Protein AF-A0A1H0A347-F1 (afdb_monomer_lite)

Radius of gyration: 24.89 Å; chains: 1; bounding box: 46×37×65 Å

Structure (mmCIF, N/CA/C/O backbone):
data_AF-A0A1H0A347-F1
#
_entry.id   AF-A0A1H0A347-F1
#
loop_
_atom_site.group_PDB
_atom_site.id
_atom_site.type_symbol
_atom_site.label_atom_id
_atom_site.label_alt_id
_atom_site.label_comp_id
_atom_site.label_asym_id
_atom_site.label_entity_id
_atom_site.label_seq_id
_atom_site.pdbx_PDB_ins_code
_atom_site.Cartn_x
_atom_site.Cartn_y
_atom_site.Cartn_z
_atom_site.occupancy
_atom_site.B_iso_or_equiv
_atom_site.auth_seq_id
_atom_site.auth_comp_id
_atom_site.auth_asym_id
_atom_site.auth_atom_id
_atom_site.pdbx_PDB_model_num
ATOM 1 N N . MET A 1 1 ? -10.000 11.578 12.799 1.00 74.50 1 MET A N 1
ATOM 2 C CA . MET A 1 1 ? -9.187 10.339 12.865 1.00 74.50 1 MET A CA 1
ATOM 3 C C . MET A 1 1 ? -9.348 9.584 11.555 1.00 74.50 1 MET A C 1
ATOM 5 O O . MET A 1 1 ? -10.480 9.392 11.143 1.00 74.50 1 MET A O 1
ATOM 9 N N . LEU A 1 2 ? -8.252 9.202 10.892 1.00 88.19 2 LEU A N 1
ATOM 10 C CA . LEU A 1 2 ? -8.275 8.526 9.584 1.00 88.19 2 LEU A CA 1
ATOM 11 C C . LEU A 1 2 ? -8.613 7.029 9.725 1.00 88.19 2 LEU A C 1
ATOM 13 O O . LEU A 1 2 ? -7.996 6.345 10.544 1.00 88.19 2 LEU A O 1
ATOM 17 N N . ALA A 1 3 ? -9.579 6.513 8.967 1.00 96.00 3 ALA A N 1
ATOM 18 C CA . ALA A 1 3 ? -9.931 5.091 8.987 1.00 96.00 3 ALA A CA 1
ATOM 19 C C . ALA A 1 3 ? -9.010 4.288 8.041 1.00 96.00 3 ALA A C 1
ATOM 21 O O . ALA A 1 3 ? -8.886 4.684 6.884 1.00 96.00 3 ALA A O 1
ATOM 22 N N . PRO A 1 4 ? -8.393 3.167 8.475 1.00 97.06 4 PRO A N 1
ATOM 23 C CA . PRO A 1 4 ? -7.560 2.333 7.599 1.00 97.06 4 PRO A CA 1
ATOM 24 C C . PRO A 1 4 ? -8.274 1.881 6.320 1.00 97.06 4 PRO A C 1
ATOM 26 O O . PRO A 1 4 ? -7.705 1.993 5.243 1.00 97.06 4 PRO A O 1
ATOM 29 N N . ALA A 1 5 ? -9.549 1.488 6.420 1.00 97.19 5 ALA A N 1
ATOM 30 C CA . ALA A 1 5 ? -10.352 1.064 5.270 1.00 97.19 5 ALA A CA 1
ATOM 31 C C . ALA A 1 5 ? -10.533 2.174 4.222 1.00 97.19 5 ALA A C 1
ATOM 33 O O . ALA A 1 5 ? -10.570 1.904 3.028 1.00 97.19 5 ALA A O 1
ATOM 34 N N . PHE A 1 6 ? -10.589 3.440 4.655 1.00 96.56 6 PHE A N 1
ATOM 35 C CA . PHE A 1 6 ? -10.655 4.567 3.726 1.00 96.56 6 PHE A CA 1
ATOM 36 C C . PHE A 1 6 ? -9.334 4.760 2.969 1.00 96.56 6 PHE A C 1
ATOM 38 O O . PHE A 1 6 ? -9.351 5.060 1.781 1.00 96.56 6 PHE A O 1
ATOM 45 N N . VAL A 1 7 ? -8.190 4.565 3.633 1.00 96.62 7 VAL A N 1
ATOM 46 C CA . VAL A 1 7 ? -6.869 4.660 2.985 1.00 96.62 7 VAL A CA 1
ATOM 47 C C . VAL A 1 7 ? -6.647 3.498 2.018 1.00 96.62 7 VAL A C 1
ATOM 49 O O . VAL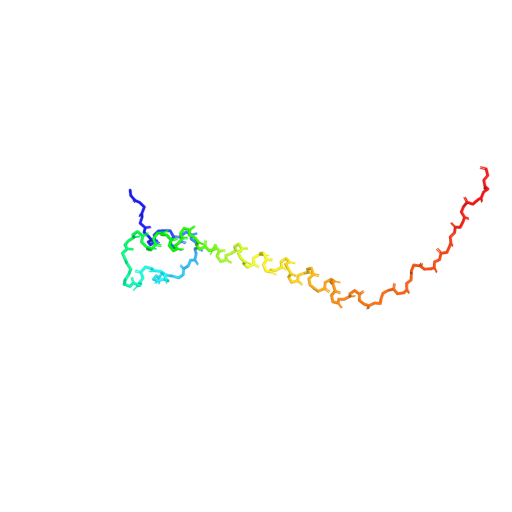 A 1 7 ? -6.140 3.712 0.925 1.00 96.62 7 VAL A O 1
ATOM 52 N N . GLU A 1 8 ? -7.055 2.289 2.399 1.00 97.12 8 GLU A N 1
ATOM 53 C CA . GLU A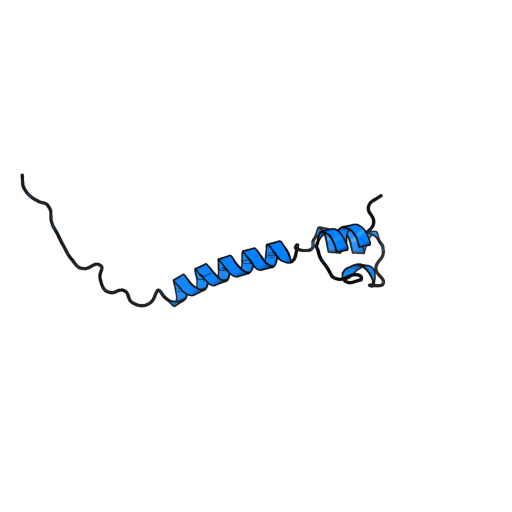 1 8 ? -7.036 1.104 1.535 1.00 97.12 8 GLU A CA 1
ATOM 54 C C . GLU A 1 8 ? -7.859 1.327 0.257 1.00 97.12 8 GLU A C 1
ATOM 56 O O . GLU A 1 8 ? -7.344 1.148 -0.846 1.00 97.12 8 GLU A O 1
ATOM 61 N N . TRP A 1 9 ? -9.085 1.844 0.399 1.00 95.75 9 TRP A N 1
ATOM 62 C CA . TRP A 1 9 ? -9.929 2.235 -0.732 1.0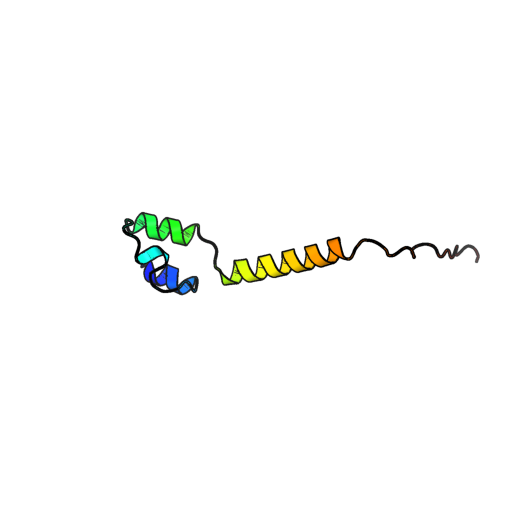0 95.75 9 TRP A CA 1
ATOM 63 C C . TRP A 1 9 ? -9.299 3.339 -1.590 1.00 95.75 9 TRP A C 1
ATOM 65 O O . TRP A 1 9 ? -9.335 3.257 -2.815 1.00 95.75 9 TRP A O 1
ATOM 75 N N . LEU A 1 10 ? -8.687 4.356 -0.972 1.00 96.44 10 LEU A N 1
ATOM 76 C CA . LEU A 1 10 ? -8.041 5.460 -1.693 1.00 96.44 10 LEU A CA 1
ATOM 77 C C . LEU A 1 10 ? -6.881 4.974 -2.574 1.00 96.44 10 LEU A C 1
ATOM 79 O O . LEU A 1 10 ? -6.652 5.524 -3.647 1.00 96.44 10 LEU A O 1
ATOM 83 N N . GLN A 1 11 ? -6.160 3.944 -2.131 1.00 96.38 11 GLN A N 1
ATOM 84 C CA . GLN A 1 11 ? -5.112 3.298 -2.923 1.00 96.38 11 GLN A CA 1
ATOM 85 C C . GLN A 1 11 ? -5.683 2.364 -4.001 1.00 96.38 11 GLN A C 1
ATOM 87 O O . GLN A 1 11 ? -4.928 1.805 -4.784 1.00 96.38 11 GLN A O 1
ATOM 92 N N . GLY A 1 12 ? -7.002 2.172 -4.065 1.00 95.75 12 GLY A N 1
ATOM 93 C CA . GLY A 1 12 ? -7.638 1.234 -4.987 1.00 95.75 12 GLY A CA 1
ATOM 94 C C . GLY A 1 12 ? -7.269 -0.223 -4.706 1.00 95.75 12 GLY A C 1
ATOM 95 O O . GLY A 1 12 ? -7.225 -1.024 -5.637 1.00 95.75 12 GLY A O 1
ATOM 96 N N . LEU A 1 13 ? -6.961 -0.550 -3.449 1.00 96.38 13 LEU A N 1
ATOM 97 C CA . LEU A 1 13 ? -6.793 -1.927 -2.998 1.00 96.38 13 LEU A CA 1
ATOM 98 C C . LEU A 1 13 ? -8.168 -2.575 -2.797 1.00 96.38 13 LEU A C 1
ATOM 100 O O . LEU A 1 13 ? -9.141 -1.901 -2.450 1.00 96.38 13 LEU A O 1
ATOM 104 N N . GLU A 1 14 ? -8.231 -3.892 -2.986 1.00 95.88 14 GLU A N 1
ATOM 105 C CA . GLU A 1 14 ? -9.439 -4.665 -2.695 1.00 95.88 14 GLU A CA 1
ATOM 106 C C . GLU A 1 14 ? -9.784 -4.550 -1.195 1.00 95.88 14 GLU A C 1
ATOM 108 O O . GLU A 1 14 ? -8.871 -4.554 -0.356 1.00 95.88 14 GLU A O 1
ATOM 113 N N . PRO A 1 15 ? -11.072 -4.464 -0.818 1.00 96.69 15 PRO A N 1
ATOM 114 C CA . PRO A 1 15 ? -11.460 -4.398 0.582 1.00 96.69 15 PRO A CA 1
ATOM 115 C C . PRO A 1 15 ? -10.890 -5.565 1.395 1.00 96.69 15 PRO A C 1
ATOM 117 O O . PRO A 1 15 ? -11.029 -6.732 1.034 1.00 96.69 15 PRO A O 1
ATOM 120 N N . GLY A 1 16 ? -10.271 -5.248 2.528 1.00 96.81 16 GLY A N 1
ATOM 121 C CA . GLY A 1 16 ? -9.656 -6.223 3.422 1.00 96.81 16 GLY A CA 1
ATOM 122 C C . GLY A 1 16 ? -8.178 -6.502 3.152 1.00 96.81 16 GLY A C 1
ATOM 123 O O . GLY A 1 16 ? -7.580 -7.226 3.946 1.00 96.81 16 GLY A O 1
ATOM 124 N N . TRP A 1 17 ? -7.562 -5.927 2.112 1.00 96.88 17 TRP A N 1
ATOM 125 C CA . TRP A 1 17 ? -6.167 -6.211 1.738 1.00 96.88 17 TRP A CA 1
ATOM 126 C C . TRP A 1 17 ? -5.169 -6.084 2.903 1.00 96.88 17 TRP A C 1
ATOM 128 O O . TRP A 1 17 ? -4.355 -6.973 3.148 1.00 96.88 17 TRP A O 1
ATOM 138 N N . VAL A 1 18 ? -5.248 -4.988 3.656 1.00 97.31 18 VAL A N 1
ATOM 139 C CA . VAL A 1 18 ? -4.542 -4.766 4.927 1.00 97.31 18 VAL A CA 1
ATOM 140 C C . VAL A 1 18 ? -5.516 -4.843 6.099 1.00 97.31 18 VAL A C 1
ATOM 142 O O . VAL A 1 18 ? -5.153 -5.304 7.183 1.00 97.31 18 VAL A O 1
ATOM 145 N N . THR A 1 19 ? -6.751 -4.380 5.914 1.00 97.44 19 THR A N 1
ATOM 146 C CA . THR A 1 19 ? -7.703 -4.197 7.014 1.00 97.44 19 THR A CA 1
ATOM 147 C C . THR A 1 19 ? -8.307 -5.487 7.565 1.00 97.44 19 THR A C 1
ATOM 149 O O . THR A 1 19 ? -8.764 -5.471 8.709 1.00 97.44 19 THR A O 1
ATOM 152 N N . ALA A 1 20 ? -8.256 -6.607 6.833 1.00 97.81 20 ALA A N 1
ATOM 153 C CA . ALA A 1 20 ? -8.692 -7.916 7.335 1.00 97.81 20 ALA A CA 1
ATOM 154 C C . ALA A 1 20 ? -7.618 -8.641 8.167 1.00 97.81 20 ALA A C 1
ATOM 156 O O . ALA A 1 20 ? -7.898 -9.666 8.789 1.00 97.81 20 ALA A O 1
ATOM 157 N N . LEU A 1 21 ? -6.384 -8.127 8.197 1.00 97.56 21 LEU A N 1
ATOM 158 C CA . LEU A 1 21 ? -5.300 -8.725 8.969 1.00 97.56 21 LEU A CA 1
ATOM 159 C C . LEU A 1 21 ? -5.474 -8.437 10.471 1.00 97.56 21 LEU A C 1
ATOM 161 O O . LEU A 1 21 ? -5.902 -7.337 10.839 1.00 97.56 21 LEU A O 1
ATOM 165 N N . PRO A 1 22 ? -5.065 -9.362 11.365 1.00 97.38 22 PRO A N 1
ATOM 166 C CA . PRO A 1 22 ? -5.128 -9.183 12.817 1.00 97.38 22 PRO A CA 1
ATOM 167 C C . PRO A 1 22 ? -4.015 -8.243 13.322 1.00 97.38 22 PRO A C 1
ATOM 169 O O . PRO A 1 22 ? -3.194 -8.595 14.166 1.00 97.38 22 PRO A O 1
ATOM 172 N N . LEU A 1 23 ? -3.966 -7.032 12.770 1.00 97.12 23 LEU A N 1
ATOM 173 C CA . LEU A 1 23 ? -2.995 -5.989 13.074 1.00 97.12 23 LEU A CA 1
ATOM 174 C C . LEU A 1 23 ? -3.657 -4.854 13.860 1.00 97.12 23 LEU A C 1
ATOM 176 O O . LEU A 1 23 ? -4.793 -4.478 13.558 1.00 97.12 23 LEU A O 1
ATOM 180 N N . PRO A 1 24 ? -2.947 -4.224 14.814 1.00 97.62 24 PRO A N 1
ATOM 181 C CA . PRO A 1 24 ? -3.447 -3.017 15.451 1.00 97.62 24 PRO A CA 1
ATOM 182 C C . PRO A 1 24 ? -3.589 -1.893 14.416 1.00 97.62 24 PRO A C 1
ATOM 184 O O . PRO A 1 24 ? -2.795 -1.783 13.479 1.00 97.62 24 PRO A O 1
ATOM 187 N N . ARG A 1 25 ? -4.561 -0.995 14.619 1.00 96.31 25 ARG A N 1
ATOM 188 C CA . ARG A 1 25 ? -4.865 0.125 13.704 1.00 96.31 25 ARG A CA 1
ATOM 189 C C . ARG A 1 25 ? -3.626 0.915 13.267 1.00 96.31 25 ARG A C 1
ATOM 191 O O . ARG A 1 25 ? -3.508 1.303 12.110 1.00 96.31 25 ARG A O 1
ATOM 198 N N . THR A 1 26 ? -2.710 1.189 14.193 1.00 97.00 26 THR A N 1
ATOM 199 C CA . THR A 1 26 ? -1.473 1.933 13.914 1.00 97.00 26 THR A CA 1
ATOM 200 C C . THR A 1 26 ? -0.535 1.177 12.974 1.00 97.00 26 THR A C 1
ATOM 202 O O . THR A 1 26 ? 0.109 1.808 12.139 1.00 97.00 26 THR A O 1
ATOM 205 N N . ALA A 1 27 ? -0.481 -0.154 13.064 1.00 97.94 27 ALA A N 1
ATOM 206 C CA . ALA A 1 27 ? 0.282 -0.989 12.142 1.00 97.94 27 ALA A CA 1
ATOM 207 C C . ALA A 1 27 ? -0.378 -1.046 10.760 1.00 97.94 27 ALA A C 1
ATOM 209 O O . ALA A 1 27 ? 0.329 -0.922 9.767 1.00 97.94 27 ALA A O 1
ATOM 210 N N . GLN A 1 28 ? -1.712 -1.127 10.684 1.00 97.81 28 GLN A N 1
ATOM 211 C CA . GLN A 1 28 ? -2.431 -1.061 9.404 1.00 97.81 28 GLN A CA 1
ATOM 212 C C . GLN A 1 28 ? -2.159 0.261 8.673 1.00 97.81 28 GLN A C 1
ATOM 214 O O . GLN A 1 28 ? -1.792 0.262 7.504 1.00 97.81 28 GLN A O 1
ATOM 219 N N . LEU A 1 29 ? -2.262 1.396 9.374 1.00 97.56 29 LEU A N 1
ATOM 220 C CA . LEU A 1 29 ? -1.972 2.708 8.785 1.00 97.56 29 LEU A CA 1
ATOM 221 C C . LEU A 1 29 ? -0.505 2.865 8.385 1.00 97.56 29 LEU A C 1
ATOM 223 O O . LEU A 1 29 ? -0.226 3.519 7.388 1.00 97.56 29 LEU A O 1
ATOM 227 N N . ARG A 1 30 ? 0.430 2.274 9.136 1.00 97.62 30 ARG A N 1
ATOM 228 C CA . ARG A 1 30 ? 1.850 2.263 8.765 1.00 97.62 30 ARG A CA 1
ATOM 229 C C . ARG A 1 30 ? 2.092 1.423 7.514 1.00 97.62 30 ARG A C 1
ATOM 231 O O . ARG A 1 30 ? 2.829 1.862 6.644 1.00 97.62 30 ARG A O 1
ATOM 238 N N . ALA A 1 31 ? 1.471 0.249 7.421 1.00 97.25 31 ALA A N 1
ATOM 239 C CA . ALA A 1 31 ? 1.564 -0.610 6.247 1.00 97.25 31 ALA A CA 1
ATOM 240 C C . ALA A 1 31 ? 0.987 0.086 5.007 1.00 97.25 31 ALA A C 1
ATOM 242 O O . ALA A 1 31 ? 1.664 0.163 3.991 1.00 97.25 31 ALA A O 1
ATOM 243 N N . LEU A 1 32 ? -0.207 0.674 5.123 1.00 96.88 32 LEU A N 1
ATOM 244 C CA . LEU A 1 32 ? -0.834 1.437 4.042 1.00 96.88 32 LEU A CA 1
ATOM 245 C C . LEU A 1 32 ? -0.028 2.694 3.683 1.00 96.88 32 LEU A C 1
ATOM 247 O O . LEU A 1 32 ? 0.155 2.979 2.509 1.00 96.88 32 LEU A O 1
ATOM 251 N N . GLY A 1 33 ? 0.486 3.436 4.666 1.00 95.81 33 GLY A N 1
ATOM 252 C CA . GLY A 1 33 ? 1.260 4.660 4.427 1.00 95.81 33 GLY A CA 1
ATOM 253 C C . GLY A 1 33 ? 2.647 4.425 3.823 1.00 95.81 33 GLY A C 1
ATOM 254 O O . GLY A 1 33 ? 3.158 5.300 3.135 1.00 95.81 33 GLY A O 1
ATOM 255 N N . ASN A 1 34 ? 3.240 3.253 4.061 1.0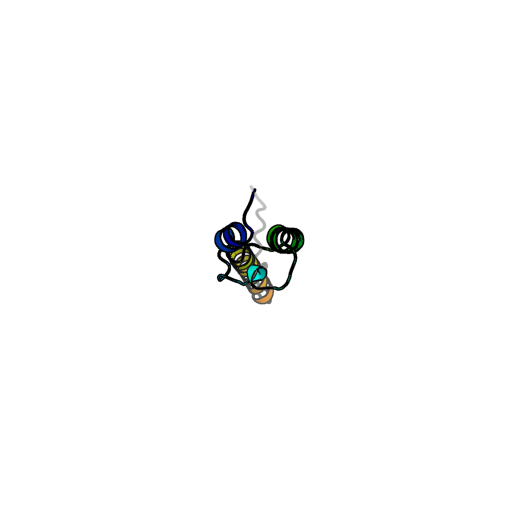0 96.88 34 ASN A N 1
ATOM 256 C CA . ASN A 1 34 ? 4.503 2.836 3.446 1.00 96.88 34 ASN A CA 1
ATOM 257 C C . ASN A 1 34 ? 4.299 2.041 2.143 1.00 96.88 34 ASN A C 1
ATOM 259 O O . ASN A 1 34 ? 5.273 1.743 1.454 1.00 96.88 34 ASN A O 1
ATOM 263 N N . GLY A 1 35 ? 3.061 1.639 1.848 1.00 94.00 35 GLY A N 1
ATOM 264 C CA . GLY A 1 35 ? 2.698 0.887 0.656 1.00 94.00 35 GLY A CA 1
ATOM 265 C C . GLY A 1 35 ? 2.738 1.750 -0.602 1.00 94.00 35 GLY A C 1
ATOM 266 O O . GLY A 1 35 ? 2.644 2.976 -0.548 1.00 94.00 35 GLY A O 1
ATOM 267 N N . VAL A 1 36 ? 2.877 1.095 -1.753 1.00 95.06 36 VAL A N 1
ATOM 268 C CA . VAL A 1 36 ? 2.825 1.759 -3.059 1.00 95.06 36 VAL A CA 1
ATOM 269 C C . VAL A 1 36 ? 1.395 1.730 -3.583 1.00 95.06 36 VAL A C 1
ATOM 271 O O . VAL A 1 36 ? 0.721 0.707 -3.486 1.00 95.06 36 VAL A O 1
ATOM 274 N N . VAL A 1 37 ? 0.957 2.828 -4.201 1.00 96.44 37 VAL A N 1
ATOM 275 C CA . VAL A 1 37 ? -0.318 2.890 -4.925 1.00 96.44 37 VAL A CA 1
ATOM 276 C C . VAL A 1 37 ? -0.227 2.007 -6.186 1.00 96.44 37 VAL A C 1
ATOM 278 O O . VAL A 1 37 ? 0.576 2.320 -7.075 1.00 96.44 37 VAL A O 1
ATOM 281 N N . PRO A 1 38 ? -1.026 0.929 -6.321 1.00 96.00 38 PRO A N 1
ATOM 282 C CA . PRO A 1 38 ? -0.937 -0.028 -7.429 1.00 96.00 38 PRO A CA 1
ATOM 283 C C . PRO A 1 38 ? -0.982 0.599 -8.827 1.00 96.00 38 PRO A C 1
ATOM 285 O O . PRO A 1 38 ? -0.262 0.166 -9.727 1.00 96.00 38 PRO A O 1
ATOM 288 N N . GLN A 1 39 ? -1.778 1.651 -9.022 1.00 96.00 39 GLN A N 1
ATOM 289 C CA . GLN A 1 39 ? -1.898 2.349 -10.304 1.00 96.00 39 GLN A CA 1
ATOM 290 C C . GLN A 1 39 ? -0.602 3.096 -10.653 1.00 96.00 39 GLN A C 1
ATOM 292 O O . GLN A 1 39 ? -0.161 3.065 -11.801 1.00 96.00 39 GLN A O 1
ATOM 297 N N . GLN A 1 40 ? 0.051 3.709 -9.659 1.00 96.81 40 GLN A N 1
ATOM 298 C CA . GLN A 1 40 ? 1.353 4.357 -9.846 1.00 96.81 40 GLN A CA 1
ATOM 299 C C . GLN A 1 40 ? 2.454 3.324 -10.112 1.00 96.81 40 GLN A C 1
ATO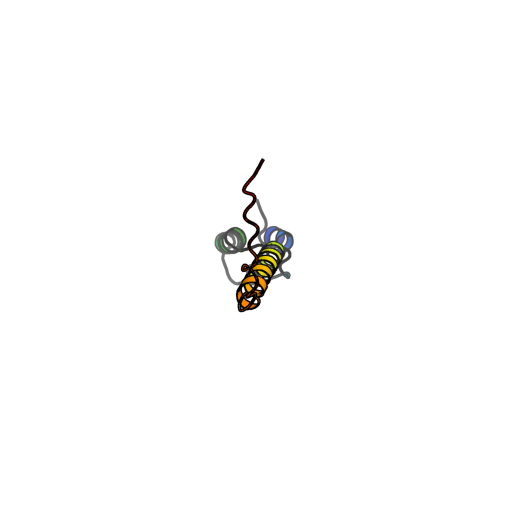M 301 O O . GLN A 1 40 ? 3.273 3.528 -11.006 1.00 96.81 40 GLN A O 1
ATOM 306 N N . ALA A 1 41 ? 2.442 2.193 -9.396 1.00 97.44 41 ALA A N 1
ATOM 307 C CA . ALA A 1 41 ? 3.373 1.089 -9.640 1.00 97.44 41 ALA A CA 1
ATOM 308 C C . ALA A 1 41 ? 3.232 0.529 -11.060 1.00 97.44 41 ALA A C 1
ATOM 310 O O . ALA A 1 41 ? 4.230 0.349 -11.750 1.00 97.44 41 ALA A O 1
ATOM 311 N N . THR A 1 42 ? 1.997 0.299 -11.511 1.00 98.12 42 THR A N 1
ATOM 312 C CA . THR A 1 42 ? 1.708 -0.221 -12.856 1.00 98.12 42 THR A CA 1
ATOM 313 C C . THR A 1 42 ? 2.275 0.700 -13.932 1.00 98.12 42 THR A C 1
ATOM 315 O O . THR A 1 42 ? 2.948 0.237 -14.850 1.00 98.12 42 THR A O 1
ATOM 318 N N . TYR A 1 43 ? 2.064 2.012 -13.793 1.00 98.25 43 TYR A N 1
ATOM 319 C CA . TYR A 1 43 ? 2.618 2.997 -14.719 1.00 98.25 43 TYR A CA 1
ATOM 320 C C . TYR A 1 43 ? 4.153 3.004 -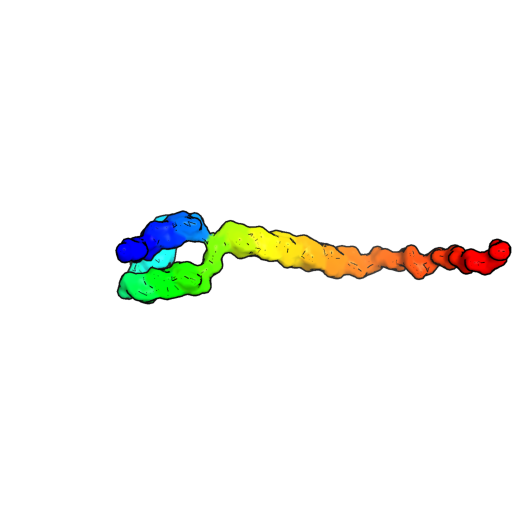14.714 1.00 98.25 43 TYR A C 1
ATOM 322 O O . TYR A 1 43 ? 4.770 2.962 -15.775 1.00 98.25 43 TYR A O 1
ATOM 330 N N . ALA A 1 44 ? 4.780 2.991 -13.534 1.00 98.38 44 ALA A N 1
ATOM 331 C CA . ALA A 1 44 ? 6.237 2.952 -13.420 1.00 98.38 44 ALA A CA 1
ATOM 332 C C . ALA A 1 44 ? 6.836 1.691 -14.065 1.00 98.38 44 ALA A C 1
ATOM 334 O O . ALA A 1 44 ? 7.819 1.779 -14.796 1.00 98.38 44 ALA A O 1
ATOM 335 N N . VAL A 1 45 ? 6.221 0.524 -13.851 1.00 98.56 45 VAL A N 1
ATOM 336 C CA . VAL A 1 45 ? 6.651 -0.732 -14.482 1.00 98.56 45 VAL A CA 1
ATOM 337 C C . VAL A 1 45 ? 6.500 -0.665 -16.003 1.00 98.56 45 VAL A C 1
ATOM 339 O O . VAL A 1 45 ? 7.398 -1.109 -16.710 1.00 98.56 45 VAL A O 1
ATOM 342 N N . ALA A 1 46 ? 5.422 -0.074 -16.524 1.00 98.44 46 ALA A N 1
ATOM 343 C CA . ALA A 1 46 ? 5.247 0.101 -17.967 1.00 98.44 46 ALA A CA 1
ATOM 344 C C . ALA A 1 46 ? 6.351 0.973 -18.595 1.00 98.44 46 ALA A C 1
ATOM 346 O O . ALA A 1 46 ? 6.849 0.645 -19.674 1.00 98.44 46 ALA A O 1
ATOM 347 N N . LEU A 1 47 ? 6.779 2.038 -17.908 1.00 98.44 47 LEU A N 1
ATOM 348 C CA . LEU A 1 47 ? 7.922 2.850 -18.339 1.00 98.44 47 LEU A CA 1
ATOM 349 C C . LEU A 1 47 ? 9.217 2.028 -18.358 1.00 98.44 47 LEU A C 1
ATOM 351 O O . LEU A 1 47 ? 9.887 1.973 -19.383 1.00 98.44 47 LEU A O 1
ATOM 355 N N . LEU A 1 48 ? 9.517 1.311 -17.272 1.00 98.31 48 LEU A N 1
ATOM 356 C CA . LEU A 1 48 ? 10.724 0.480 -17.187 1.00 98.31 48 LEU A CA 1
ATOM 357 C C . LEU A 1 48 ? 10.756 -0.625 -18.250 1.00 98.31 48 LEU A C 1
ATOM 359 O O . LEU A 1 48 ? 11.814 -0.928 -18.792 1.00 98.31 48 LEU A O 1
ATOM 363 N N . LEU A 1 49 ? 9.608 -1.225 -18.567 1.00 98.12 49 LEU A N 1
ATOM 364 C CA . LEU A 1 49 ? 9.502 -2.211 -19.643 1.00 98.12 49 LEU A CA 1
ATOM 365 C C . LEU A 1 49 ? 9.729 -1.583 -21.020 1.00 98.12 49 LEU A C 1
ATOM 367 O O . LEU A 1 49 ? 10.324 -2.224 -21.881 1.00 98.12 49 LEU A O 1
ATOM 371 N N . THR A 1 50 ? 9.292 -0.341 -21.225 1.00 97.69 50 THR A N 1
ATOM 372 C CA . THR A 1 50 ? 9.538 0.397 -22.472 1.00 97.69 50 THR A CA 1
ATOM 373 C C . THR A 1 50 ? 11.034 0.642 -22.663 1.00 97.69 50 THR A C 1
ATOM 375 O O . THR A 1 50 ? 11.577 0.324 -23.722 1.00 97.69 50 THR A O 1
ATOM 378 N N . ASP A 1 51 ? 11.716 1.110 -21.616 1.00 97.06 51 ASP A N 1
ATOM 379 C CA . ASP A 1 51 ? 13.168 1.315 -21.624 1.00 97.06 51 ASP A CA 1
ATOM 380 C C . ASP A 1 51 ? 13.918 -0.007 -21.830 1.00 97.06 51 ASP A C 1
ATOM 382 O O . ASP A 1 51 ? 14.864 -0.083 -22.614 1.00 97.06 51 ASP A O 1
ATOM 386 N N . LEU A 1 52 ? 13.466 -1.080 -21.174 1.00 96.81 52 LEU A N 1
ATOM 387 C CA . LEU A 1 52 ? 14.044 -2.411 -21.334 1.00 96.81 52 LEU A CA 1
ATOM 388 C C . LEU A 1 52 ? 13.917 -2.914 -22.776 1.00 96.81 52 LEU A C 1
ATOM 390 O O . LEU A 1 52 ? 14.886 -3.435 -23.318 1.00 96.81 52 LEU A O 1
ATOM 394 N N . VAL A 1 53 ? 12.758 -2.749 -23.417 1.00 96.00 53 VAL A N 1
ATOM 395 C CA . VAL A 1 53 ? 12.570 -3.123 -24.829 1.00 96.00 53 VAL A CA 1
ATOM 396 C C . VAL A 1 53 ? 13.501 -2.319 -25.736 1.00 96.00 53 VAL A C 1
ATOM 398 O O . VAL A 1 53 ? 14.081 -2.895 -26.653 1.00 96.00 53 VAL A O 1
ATOM 401 N N . ALA A 1 54 ? 13.693 -1.025 -25.470 1.00 93.06 54 ALA A N 1
ATOM 402 C CA . ALA A 1 54 ? 14.623 -0.193 -26.232 1.00 93.06 54 ALA A CA 1
ATOM 403 C C . ALA A 1 54 ? 16.080 -0.663 -26.082 1.00 93.06 54 ALA A C 1
ATOM 405 O O . ALA A 1 54 ? 16.813 -0.710 -27.066 1.00 93.06 54 ALA A O 1
ATOM 406 N N . LEU A 1 55 ? 16.484 -1.060 -24.871 1.00 93.75 55 LEU A N 1
ATOM 407 C CA . LEU A 1 55 ? 17.815 -1.611 -24.606 1.00 93.75 55 LEU A CA 1
ATOM 408 C C . LEU A 1 55 ? 18.019 -2.977 -25.272 1.00 93.75 55 LEU A C 1
ATOM 410 O O . LEU A 1 55 ? 19.067 -3.217 -25.858 1.00 93.75 55 LEU A O 1
ATOM 414 N N . LEU A 1 56 ? 17.021 -3.861 -25.212 1.00 93.38 56 LEU A N 1
ATOM 415 C CA . LEU A 1 56 ? 17.091 -5.201 -25.807 1.00 93.38 56 LEU A CA 1
ATOM 416 C C . LEU A 1 56 ? 16.988 -5.182 -27.339 1.00 93.38 56 LEU A C 1
ATOM 418 O O . LEU A 1 56 ? 17.560 -6.042 -27.999 1.00 93.38 56 LEU A O 1
ATOM 422 N N . GLY A 1 57 ? 16.265 -4.217 -27.913 1.00 81.50 57 GLY A N 1
ATOM 423 C CA . GLY A 1 57 ? 16.213 -3.975 -29.359 1.00 81.50 57 GLY A CA 1
ATOM 424 C C . GLY A 1 57 ? 17.423 -3.204 -29.899 1.00 81.50 57 GLY A C 1
ATOM 425 O O . GLY A 1 57 ? 17.481 -2.934 -31.095 1.00 81.50 57 GLY A O 1
ATOM 426 N N . GLY A 1 58 ? 18.358 -2.829 -29.020 1.00 61.91 58 GLY A N 1
ATOM 427 C CA . GLY A 1 58 ? 19.527 -2.000 -29.299 1.00 61.91 58 GLY A CA 1
ATOM 428 C C . GLY A 1 58 ? 20.784 -2.752 -29.738 1.00 61.91 58 GLY A C 1
ATOM 429 O O . GLY A 1 58 ? 21.833 -2.120 -29.830 1.00 61.91 58 GLY A O 1
ATOM 430 N N . ASP A 1 59 ? 20.699 -4.048 -30.046 1.00 61.09 59 ASP A N 1
ATOM 431 C CA . ASP A 1 59 ? 21.764 -4.740 -30.769 1.00 61.09 59 ASP A CA 1
ATOM 432 C C . ASP A 1 59 ? 21.460 -4.716 -32.279 1.00 61.09 59 ASP A C 1
ATOM 434 O O . ASP A 1 59 ? 20.509 -5.331 -32.762 1.00 61.09 59 ASP A O 1
ATOM 438 N N . CYS A 1 60 ? 22.322 -3.986 -32.999 1.00 53.59 60 CYS A N 1
ATOM 439 C CA . CYS A 1 60 ? 22.425 -3.809 -34.456 1.00 53.59 60 CYS A CA 1
ATOM 440 C C . CYS A 1 60 ? 21.559 -2.714 -35.117 1.00 53.59 60 CYS A C 1
ATOM 442 O O . CYS A 1 60 ? 20.626 -2.988 -35.868 1.00 53.59 60 CYS A O 1
ATOM 444 N N . THR A 1 61 ? 22.030 -1.465 -35.040 1.00 57.66 61 THR A N 1
ATOM 445 C CA . THR A 1 61 ? 22.102 -0.620 -36.247 1.00 57.66 61 THR A CA 1
ATOM 446 C C . THR A 1 61 ? 23.552 -0.232 -36.516 1.00 57.66 61 THR A C 1
ATOM 448 O O . THR A 1 61 ? 24.004 0.858 -36.163 1.00 57.66 61 THR A O 1
ATOM 451 N N . GLU A 1 62 ? 24.287 -1.126 -37.178 1.00 54.44 62 GLU A N 1
ATOM 452 C CA . GLU A 1 62 ? 25.377 -0.727 -38.068 1.00 54.44 62 GLU A CA 1
ATOM 453 C C . GLU A 1 62 ? 24.785 0.164 -39.174 1.00 54.44 62 GLU A C 1
ATOM 455 O O . GLU A 1 62 ? 24.389 -0.336 -40.220 1.00 54.44 62 GLU A O 1
ATOM 460 N N . ASN A 1 63 ? 24.650 1.475 -38.939 1.00 54.38 63 ASN A N 1
ATOM 461 C CA . ASN A 1 63 ? 24.659 2.458 -40.030 1.00 54.38 63 ASN A CA 1
ATOM 462 C C . ASN A 1 63 ? 24.946 3.905 -39.585 1.00 54.38 63 ASN A C 1
ATOM 464 O O . ASN A 1 63 ? 24.346 4.853 -40.086 1.00 54.38 63 ASN A O 1
ATOM 468 N N . SER A 1 64 ? 25.902 4.110 -38.680 1.00 51.59 64 SER A N 1
ATOM 469 C CA . SER A 1 64 ? 26.578 5.407 -38.519 1.00 51.59 64 SER A CA 1
ATOM 470 C C . SER A 1 64 ? 27.951 5.385 -39.198 1.00 51.59 64 SER A C 1
ATOM 472 O O . SER A 1 64 ? 28.965 5.782 -38.635 1.00 51.59 64 SER A O 1
ATOM 474 N N . CYS A 1 65 ? 27.986 4.923 -40.450 1.00 48.75 65 CYS A N 1
ATOM 475 C CA . CYS A 1 65 ? 29.090 5.191 -41.362 1.00 48.75 65 CYS A CA 1
ATOM 476 C C . CYS A 1 65 ? 28.520 5.699 -42.693 1.00 48.75 65 CYS A C 1
ATOM 478 O O . CYS A 1 65 ? 28.344 4.957 -43.650 1.00 48.75 65 CYS A O 1
ATOM 480 N N . SER A 1 66 ? 28.201 6.991 -42.750 1.00 43.38 66 SER A N 1
ATOM 481 C CA . SER A 1 66 ? 28.268 7.731 -44.009 1.00 43.38 66 SER A CA 1
ATOM 482 C C . SER A 1 66 ? 28.826 9.109 -43.698 1.00 43.38 66 SER A C 1
ATOM 484 O O . SER A 1 66 ? 28.258 9.875 -42.921 1.00 43.38 66 SER A O 1
ATOM 486 N N . GLY A 1 67 ? 30.019 9.357 -44.230 1.00 53.44 67 GLY A N 1
ATOM 487 C CA . GLY A 1 67 ? 30.641 10.661 -44.195 1.00 53.44 67 GLY A CA 1
ATOM 488 C C . GLY A 1 67 ? 29.879 11.635 -45.083 1.00 53.44 67 GLY A C 1
ATOM 489 O O . GLY A 1 67 ? 29.361 11.284 -46.140 1.00 53.44 67 GLY A O 1
ATOM 490 N N . THR A 1 68 ? 29.872 12.890 -44.667 1.00 51.94 68 THR A N 1
ATOM 491 C CA . THR A 1 68 ? 30.001 14.018 -45.583 1.00 51.94 68 THR A CA 1
ATOM 492 C C . THR A 1 68 ? 30.806 15.058 -44.829 1.00 51.94 68 THR A C 1
ATOM 494 O O . THR A 1 68 ? 30.299 15.779 -43.973 1.00 51.94 68 THR A O 1
ATOM 497 N N . GLU A 1 69 ? 32.107 15.060 -45.108 1.00 55.00 69 GLU A N 1
ATOM 498 C CA . GLU A 1 69 ? 32.953 16.223 -44.905 1.00 55.00 69 GLU A CA 1
ATOM 499 C C . GLU A 1 69 ? 32.326 17.386 -45.685 1.00 55.00 69 GLU A C 1
ATOM 501 O O . GLU A 1 69 ? 32.269 17.354 -46.912 1.00 55.00 69 GLU A O 1
ATOM 506 N N . ALA A 1 70 ? 31.842 18.409 -44.987 1.00 50.22 70 ALA A N 1
ATOM 507 C CA . ALA A 1 70 ? 31.587 19.710 -45.592 1.00 50.22 70 ALA A CA 1
ATOM 508 C C . ALA A 1 70 ? 32.821 20.589 -45.346 1.00 50.22 70 ALA A C 1
ATOM 510 O O . ALA A 1 70 ? 32.841 21.436 -44.455 1.00 50.22 70 ALA A O 1
ATOM 511 N N . ASN A 1 71 ? 33.878 20.323 -46.116 1.00 61.69 71 ASN A N 1
ATOM 512 C CA . ASN A 1 71 ? 34.891 21.319 -46.445 1.00 61.69 71 ASN A CA 1
ATOM 513 C C . ASN A 1 71 ? 34.433 22.074 -47.707 1.00 61.69 71 ASN A C 1
ATOM 515 O O . ASN A 1 71 ? 33.831 21.475 -48.595 1.00 61.69 71 ASN A O 1
ATOM 519 N N . ALA A 1 72 ? 34.826 23.345 -47.781 1.00 42.91 72 ALA A N 1
ATOM 520 C CA . ALA A 1 72 ? 34.777 24.271 -48.911 1.00 42.91 72 ALA A CA 1
ATOM 521 C C . ALA A 1 72 ? 33.452 25.019 -49.157 1.00 42.91 72 ALA A C 1
ATOM 523 O O . ALA A 1 72 ? 32.577 24.556 -49.885 1.00 42.91 72 ALA A O 1
ATOM 524 N N . ALA A 1 73 ? 33.375 26.247 -48.632 1.00 45.59 73 ALA A N 1
ATOM 525 C CA . ALA A 1 73 ? 33.518 27.477 -49.430 1.00 45.59 73 ALA A CA 1
ATOM 526 C C . ALA A 1 73 ? 33.739 28.692 -48.514 1.00 45.59 73 ALA A C 1
ATOM 528 O O . ALA A 1 73 ? 32.990 28.821 -47.521 1.00 45.59 73 ALA A O 1
#

Foldseek 3Di:
DDFLQVLCVVLVHDGCPLVVDPDDRVVSCVCSVPDDSVVVVVVVVVVVVVVVVVVVVPPDDPDPDDDDPPDDD

pLDDT: mean 86.56, std 18.32, range [42.91, 98.56]

Secondary structure (DSSP, 8-state):
---HHHHHHHTTPPTTTTTTSS--HHHHHHHHHHSPPHHHHHHHHHHHHHHHHHHHTTS--------------

Sequence (73 aa):
MLAPAFVEWLQGLEPGWVTALPLPRTAQLRALGNGVVPQQATYAVALLLTDLVALLGGDCTENSCSGTEANAA

Organism: NCBI:txid128104